Protein AF-A0A3S1GCP7-F1 (afdb_monomer_lite)

Secondary structure (DSSP, 8-state):
---PPPP-S-THHHHHHHHHHHTTPPP-----SEEEEETTTEEEEEEEEEPP--SS--TTT--GGGGHHHHHHHHHHHHHHHHHHT-EEEEEEEPPTTSTTTT-EEEEEEEEEETTEEEEEEEEEE-HHHHHHHHHHHHHHHTTPPBPTTT-PBEEEEE-SSSEEEEETTTTTT----EEE-

Radius of gyration: 19.99 Å; chains: 1; bounding box: 46×44×54 Å

Foldseek 3Di:
DPPDDPDDDDCVVVVVVVCVVCVPPDDLDADFPDWFQFPPQGIETEDEAEDDDDPVDAQVRPDCLVVCVVCVSRVVVQVVVCVVRVYWYWYKYAYDPPDPRHQWIKIWTQPDADSNGRPDIDIDIGGPVRVVLVVVLRVCSRVVFDAFPPRRAGWDWDQDPVAIWTFHPCPPVVPDGGIGGD

Structure (mmCIF, N/CA/C/O backbone):
data_AF-A0A3S1GCP7-F1
#
_entry.id   AF-A0A3S1GCP7-F1
#
loop_
_atom_site.group_PDB
_atom_site.id
_atom_site.type_symbol
_atom_site.label_atom_id
_atom_site.label_alt_id
_atom_site.label_comp_id
_atom_site.label_asym_id
_atom_site.label_entity_id
_atom_site.label_seq_id
_atom_site.pdbx_PDB_ins_code
_atom_site.Cartn_x
_atom_site.Cartn_y
_atom_site.Cartn_z
_atom_site.occupancy
_atom_site.B_iso_or_equiv
_atom_site.auth_seq_id
_atom_site.auth_comp_id
_atom_site.auth_asym_id
_atom_site.auth_atom_id
_atom_site.pdbx_PDB_model_num
ATOM 1 N N . MET A 1 1 ? -7.557 -2.189 24.595 1.00 46.19 1 MET A N 1
ATOM 2 C CA . MET A 1 1 ? -6.870 -1.416 23.540 1.00 46.19 1 MET A CA 1
ATOM 3 C C . MET A 1 1 ? -5.715 -2.271 23.059 1.00 46.19 1 MET A C 1
ATOM 5 O O . MET A 1 1 ? -4.939 -2.711 23.900 1.00 46.19 1 MET A O 1
ATOM 9 N N . SER A 1 2 ? -5.630 -2.587 21.768 1.00 46.09 2 SER A N 1
ATOM 10 C CA . SER A 1 2 ? -4.460 -3.277 21.217 1.00 46.09 2 SER A CA 1
ATOM 11 C C . SER A 1 2 ? -3.297 -2.287 21.178 1.00 46.09 2 SER A C 1
ATOM 13 O O . SER A 1 2 ? -3.264 -1.381 20.349 1.00 46.09 2 SER A O 1
ATOM 15 N N . HIS A 1 3 ? -2.367 -2.402 22.123 1.00 55.34 3 HIS A N 1
ATOM 16 C CA . HIS A 1 3 ? -1.177 -1.557 22.179 1.00 55.34 3 HIS A CA 1
ATOM 17 C C . HIS A 1 3 ? -0.128 -2.066 21.181 1.00 55.34 3 HIS A C 1
ATOM 19 O O . HIS A 1 3 ? 0.873 -2.662 21.575 1.00 55.34 3 HIS A O 1
ATOM 25 N N . SER A 1 4 ? -0.365 -1.863 19.884 1.00 67.38 4 SER A N 1
ATOM 26 C CA . SER A 1 4 ? 0.666 -2.100 18.870 1.00 67.38 4 SER A CA 1
ATOM 27 C C . SER A 1 4 ? 1.801 -1.095 19.066 1.00 67.38 4 SER A C 1
ATOM 29 O O . SER A 1 4 ? 1.563 0.103 19.241 1.00 67.38 4 SER A O 1
ATOM 31 N N . LYS A 1 5 ? 3.043 -1.582 19.084 1.00 72.94 5 LYS A N 1
ATOM 32 C CA . LYS A 1 5 ? 4.231 -0.730 19.208 1.00 72.94 5 LYS A CA 1
ATOM 33 C C . LYS A 1 5 ? 4.452 0.057 17.904 1.00 72.94 5 LYS A C 1
ATOM 35 O O . LYS A 1 5 ? 4.101 -0.451 16.839 1.00 72.94 5 LYS A O 1
ATOM 40 N N . PRO A 1 6 ? 5.039 1.269 17.959 1.00 75.50 6 PRO A N 1
ATOM 41 C CA . PRO A 1 6 ? 5.554 1.929 16.763 1.00 75.50 6 PRO A CA 1
ATOM 42 C C . PRO A 1 6 ? 6.566 1.037 16.034 1.00 75.50 6 PRO A C 1
ATOM 44 O O . PRO A 1 6 ? 7.248 0.231 16.672 1.00 75.50 6 PRO A O 1
ATOM 47 N N . LEU A 1 7 ? 6.684 1.213 14.717 1.00 75.44 7 LEU A N 1
ATOM 48 C CA . LEU A 1 7 ? 7.754 0.589 13.936 1.00 75.44 7 LEU A CA 1
ATOM 49 C C . LEU A 1 7 ? 9.111 1.063 14.484 1.00 75.44 7 LEU A C 1
ATOM 51 O O . LEU A 1 7 ? 9.275 2.256 14.742 1.00 75.44 7 LEU A O 1
ATOM 55 N N . GLY A 1 8 ? 10.046 0.134 14.712 1.00 62.31 8 GLY A N 1
ATOM 56 C CA . GLY A 1 8 ? 11.291 0.427 15.437 1.00 62.31 8 GLY A CA 1
ATOM 57 C C . GLY A 1 8 ? 12.549 -0.291 14.943 1.00 62.31 8 GLY A C 1
ATOM 58 O O . GLY A 1 8 ? 13.623 0.293 15.035 1.00 62.31 8 GLY A O 1
ATOM 59 N N . HIS A 1 9 ? 12.445 -1.512 14.413 1.00 66.12 9 HIS A N 1
ATOM 60 C CA . HIS A 1 9 ? 13.569 -2.224 13.796 1.00 66.12 9 HIS A CA 1
ATOM 61 C C . HIS A 1 9 ? 13.212 -2.593 12.357 1.00 66.12 9 HIS A C 1
ATOM 63 O O . HIS A 1 9 ? 12.043 -2.851 12.078 1.00 66.12 9 HIS A O 1
ATOM 69 N N . ASP A 1 10 ? 14.208 -2.554 11.478 1.00 63.84 10 ASP A N 1
ATOM 70 C CA . ASP A 1 10 ? 14.071 -2.870 10.057 1.00 63.84 10 ASP A CA 1
ATOM 71 C C . ASP A 1 10 ? 14.304 -4.373 9.820 1.00 63.84 10 ASP A C 1
ATOM 73 O O . ASP A 1 10 ? 15.100 -5.002 10.523 1.00 63.84 10 ASP A O 1
ATOM 77 N N . ASP A 1 11 ? 13.646 -4.945 8.814 1.00 64.38 11 ASP A N 1
ATOM 78 C CA . ASP A 1 11 ? 13.684 -6.381 8.495 1.00 64.38 11 ASP A CA 1
ATOM 79 C C . ASP A 1 11 ? 14.922 -6.783 7.666 1.00 64.38 11 ASP A C 1
ATOM 81 O O . ASP A 1 11 ? 15.020 -7.911 7.173 1.00 64.38 11 ASP A O 1
ATOM 85 N N . VAL A 1 12 ? 15.919 -5.895 7.554 1.00 70.69 12 VAL A N 1
ATOM 86 C CA . VAL A 1 12 ? 17.187 -6.131 6.830 1.00 70.69 12 VAL A CA 1
ATOM 87 C C . VAL A 1 12 ? 17.843 -7.449 7.254 1.00 70.69 12 VAL A C 1
ATOM 89 O O . VAL A 1 12 ? 18.357 -8.184 6.415 1.00 70.69 12 VAL A O 1
ATOM 92 N N . SER A 1 13 ? 17.772 -7.795 8.541 1.00 75.69 13 SER A N 1
ATOM 93 C CA . SER A 1 13 ? 18.340 -9.043 9.066 1.00 75.69 13 SER A CA 1
ATOM 94 C C . SER A 1 13 ? 17.677 -10.309 8.504 1.00 75.69 13 SER A C 1
ATOM 96 O O . SER A 1 13 ? 18.366 -11.298 8.269 1.00 75.69 13 SER A O 1
ATOM 98 N N . GLY A 1 14 ? 16.367 -10.287 8.241 1.00 82.00 14 GLY A N 1
ATOM 99 C CA . GLY A 1 14 ? 15.627 -11.439 7.722 1.00 82.00 14 GLY A CA 1
ATOM 100 C C . GLY A 1 14 ? 15.898 -11.697 6.241 1.00 82.00 14 GLY A C 1
ATOM 101 O O . GLY A 1 14 ? 16.087 -12.846 5.843 1.00 82.00 14 GLY A O 1
ATOM 102 N N . PHE A 1 15 ? 15.972 -10.633 5.433 1.00 85.06 15 PHE A N 1
ATOM 103 C CA . PHE A 1 15 ? 16.360 -10.743 4.024 1.00 85.06 15 PHE A CA 1
ATOM 104 C C . PHE A 1 15 ? 17.778 -11.301 3.880 1.00 85.06 15 PHE A C 1
ATOM 106 O O . PHE A 1 15 ? 17.996 -12.245 3.121 1.00 85.06 15 PHE A O 1
ATOM 113 N N . GLU A 1 16 ? 18.727 -10.741 4.630 1.00 88.81 16 GLU A N 1
ATOM 114 C CA . GLU A 1 16 ? 20.124 -11.171 4.612 1.00 88.81 16 GLU A CA 1
ATOM 115 C C . GLU A 1 16 ? 20.269 -12.625 5.068 1.00 88.81 16 GLU A C 1
ATOM 117 O O . GLU A 1 16 ? 20.931 -13.408 4.390 1.00 88.81 16 GLU A O 1
ATOM 122 N N . PHE A 1 17 ? 19.559 -13.021 6.129 1.00 90.62 17 PHE A N 1
ATOM 123 C CA . PHE A 1 17 ? 19.524 -14.408 6.584 1.00 90.62 17 PHE A CA 1
ATOM 124 C C . PHE A 1 17 ? 18.943 -15.352 5.524 1.00 90.62 17 PHE A C 1
ATOM 126 O O . PHE A 1 17 ? 19.541 -16.377 5.218 1.00 90.62 17 PHE A O 1
ATOM 133 N N . ALA A 1 18 ? 17.804 -15.021 4.908 1.00 90.31 18 ALA A N 1
ATOM 134 C CA . ALA A 1 18 ? 17.225 -15.858 3.858 1.00 90.31 18 ALA A CA 1
ATOM 135 C C . ALA A 1 18 ? 18.155 -15.971 2.640 1.00 90.31 18 ALA A C 1
ATOM 137 O O . ALA A 1 18 ? 18.302 -17.055 2.078 1.00 90.31 18 ALA A O 1
ATOM 138 N N . ARG A 1 19 ? 18.810 -14.871 2.250 1.00 91.88 19 ARG A N 1
ATOM 139 C CA . ARG A 1 19 ? 19.801 -14.856 1.168 1.00 91.88 19 ARG A CA 1
ATOM 140 C C . ARG A 1 19 ? 20.997 -15.749 1.491 1.00 91.88 19 ARG A C 1
ATOM 142 O O . ARG A 1 19 ? 21.431 -16.493 0.616 1.00 91.88 19 ARG A O 1
ATOM 149 N N . GLU A 1 20 ? 21.499 -15.683 2.722 1.00 94.81 20 GLU A N 1
ATOM 150 C CA . GLU A 1 20 ? 22.558 -16.560 3.228 1.00 94.81 20 GLU A CA 1
ATOM 151 C C . GLU A 1 20 ? 22.125 -18.030 3.165 1.00 94.81 20 GLU A C 1
ATOM 153 O O . GLU A 1 20 ? 22.820 -18.845 2.570 1.00 94.81 20 GLU A O 1
ATOM 158 N N . MET A 1 21 ? 20.944 -18.365 3.698 1.00 96.69 21 MET A N 1
ATOM 159 C CA . MET A 1 21 ? 20.437 -19.744 3.737 1.00 96.69 21 MET A CA 1
ATOM 160 C C . MET A 1 21 ? 20.140 -20.324 2.352 1.00 96.69 21 MET A C 1
ATOM 162 O O . MET A 1 21 ? 20.186 -21.539 2.169 1.00 96.69 21 MET A O 1
ATOM 166 N N . LEU A 1 22 ? 19.810 -19.475 1.377 1.00 95.50 22 LEU A N 1
ATOM 167 C CA . LEU A 1 22 ? 19.602 -19.902 -0.002 1.00 95.50 22 LEU A CA 1
ATOM 168 C C . LEU A 1 22 ? 20.916 -20.182 -0.735 1.00 95.50 22 LEU A C 1
ATOM 170 O O . LEU A 1 22 ? 20.878 -20.899 -1.732 1.00 95.50 22 LEU A O 1
ATOM 174 N N . ASP A 1 23 ? 22.049 -19.646 -0.271 1.00 94.31 23 ASP A N 1
ATOM 175 C CA . ASP A 1 23 ? 23.379 -19.861 -0.861 1.00 94.31 23 ASP A CA 1
ATOM 176 C C . ASP A 1 23 ? 23.393 -19.654 -2.391 1.00 94.31 23 ASP A C 1
ATOM 178 O O . ASP A 1 23 ? 23.827 -20.488 -3.183 1.00 94.31 23 ASP A O 1
ATOM 182 N N . GLY A 1 24 ? 22.785 -18.548 -2.834 1.00 91.94 24 GLY A N 1
ATOM 183 C CA . GLY A 1 24 ? 22.664 -18.204 -4.254 1.00 91.94 24 GLY A CA 1
ATOM 184 C C . GLY A 1 24 ? 21.576 -18.958 -5.033 1.00 91.94 24 GLY A C 1
ATOM 185 O O . GLY A 1 24 ? 21.359 -18.643 -6.205 1.00 91.94 24 GLY A O 1
ATOM 186 N N . ASN A 1 25 ? 20.850 -19.898 -4.416 1.00 93.25 25 ASN A N 1
ATOM 187 C CA . ASN A 1 25 ? 19.705 -20.547 -5.056 1.00 93.25 25 ASN A CA 1
ATOM 188 C C . ASN A 1 25 ? 18.521 -19.579 -5.233 1.00 93.25 25 ASN A C 1
ATOM 190 O O . ASN A 1 25 ? 18.266 -18.733 -4.368 1.00 93.25 25 ASN A O 1
ATOM 194 N N . PRO A 1 26 ? 17.738 -19.717 -6.321 1.00 88.38 26 PRO A N 1
ATOM 195 C CA . PRO A 1 26 ? 16.511 -18.953 -6.495 1.00 88.38 26 PRO A CA 1
ATOM 196 C C . PRO A 1 26 ? 15.515 -19.212 -5.362 1.00 88.38 26 PRO A C 1
ATOM 198 O O . PRO A 1 26 ? 15.279 -20.354 -4.968 1.00 88.38 26 PRO A O 1
ATOM 201 N N . THR A 1 27 ? 14.874 -18.150 -4.882 1.00 88.50 27 THR A N 1
ATOM 202 C CA . THR A 1 27 ? 13.779 -18.272 -3.920 1.00 88.50 27 THR A CA 1
ATOM 203 C C . THR A 1 27 ? 12.458 -18.588 -4.620 1.00 88.50 27 THR A C 1
ATOM 205 O O . THR A 1 27 ? 12.162 -18.059 -5.692 1.00 88.50 27 THR A O 1
ATOM 208 N N . ALA A 1 28 ? 11.639 -19.424 -3.984 1.00 88.19 28 ALA A N 1
ATOM 209 C CA . ALA A 1 28 ? 10.231 -19.605 -4.340 1.00 88.19 28 ALA A CA 1
ATOM 210 C C . ALA A 1 28 ? 9.298 -18.676 -3.538 1.00 88.19 28 ALA A C 1
ATOM 212 O O . ALA A 1 28 ? 8.091 -18.659 -3.778 1.00 88.19 28 ALA A O 1
ATOM 213 N N . ALA A 1 29 ? 9.835 -17.938 -2.561 1.00 88.62 29 ALA A N 1
ATOM 214 C CA . ALA A 1 29 ? 9.060 -17.074 -1.683 1.00 88.62 29 ALA A CA 1
ATOM 215 C C . ALA A 1 29 ? 8.754 -15.719 -2.335 1.00 88.62 29 ALA A C 1
ATOM 217 O O . ALA A 1 29 ? 9.502 -15.219 -3.176 1.00 88.62 29 ALA A O 1
ATOM 218 N N . VAL A 1 30 ? 7.662 -15.100 -1.886 1.00 88.62 30 VAL A N 1
ATOM 219 C CA . VAL A 1 30 ? 7.351 -13.696 -2.147 1.00 88.62 30 VAL A CA 1
ATOM 220 C C . VAL A 1 30 ? 7.381 -12.948 -0.820 1.00 88.62 30 VAL A C 1
ATOM 222 O O . VAL A 1 30 ? 6.747 -13.373 0.146 1.00 88.62 30 VAL A O 1
ATOM 225 N N . ASN A 1 31 ? 8.124 -11.846 -0.771 1.00 86.06 31 ASN A N 1
ATOM 226 C CA . ASN A 1 31 ? 8.098 -10.952 0.378 1.00 86.06 31 ASN A CA 1
ATOM 227 C C . ASN A 1 31 ? 6.896 -10.021 0.233 1.00 86.06 31 ASN A C 1
ATOM 229 O O . ASN A 1 31 ? 6.704 -9.427 -0.826 1.00 86.06 31 ASN A O 1
ATOM 233 N N . ILE A 1 32 ? 6.085 -9.937 1.284 1.00 89.50 32 ILE A N 1
ATOM 234 C CA . ILE A 1 32 ? 5.018 -8.946 1.402 1.00 89.50 32 ILE A CA 1
ATOM 235 C C . ILE A 1 32 ? 5.562 -7.830 2.278 1.00 89.50 32 ILE A C 1
ATOM 237 O O . ILE A 1 32 ? 5.855 -8.071 3.446 1.00 89.50 32 ILE A O 1
ATOM 241 N N . GLU A 1 33 ? 5.652 -6.622 1.732 1.00 91.12 33 GLU A N 1
ATOM 242 C CA . GLU A 1 33 ? 6.163 -5.467 2.476 1.00 91.12 33 GLU A CA 1
ATOM 243 C C . GLU A 1 33 ? 5.276 -5.122 3.676 1.00 91.12 33 GLU A C 1
ATOM 245 O O . GLU A 1 33 ? 5.754 -4.817 4.768 1.00 91.12 33 GLU A O 1
ATOM 250 N N . ARG A 1 34 ? 3.950 -5.164 3.496 1.00 94.25 34 ARG A N 1
ATOM 251 C CA . ARG A 1 34 ? 3.021 -4.916 4.598 1.00 94.25 34 ARG A CA 1
ATOM 252 C C . ARG A 1 34 ? 1.680 -5.599 4.398 1.00 94.25 34 ARG A C 1
ATOM 254 O O . ARG A 1 34 ? 1.054 -5.497 3.349 1.00 94.25 34 ARG A O 1
ATOM 261 N N . ILE A 1 35 ? 1.192 -6.204 5.475 1.00 95.69 35 ILE A N 1
ATOM 262 C CA . ILE A 1 35 ? -0.176 -6.703 5.598 1.00 95.69 35 ILE A CA 1
ATOM 263 C C . ILE A 1 35 ? -0.809 -6.157 6.879 1.00 95.69 35 ILE A C 1
ATOM 265 O O . ILE A 1 35 ? -0.166 -6.078 7.926 1.00 95.69 35 ILE A O 1
ATOM 269 N N . GLN A 1 36 ? -2.072 -5.752 6.800 1.00 94.62 36 GLN A N 1
ATOM 270 C CA . GLN A 1 36 ? -2.863 -5.300 7.944 1.00 94.62 36 GLN A CA 1
ATOM 271 C C . GLN A 1 36 ? -4.321 -5.736 7.794 1.00 94.62 36 GLN A C 1
ATOM 273 O O . GLN A 1 36 ? -4.775 -6.024 6.691 1.00 94.62 36 GLN A O 1
ATOM 278 N N . HIS A 1 37 ? -5.060 -5.782 8.900 1.00 92.69 37 HIS A N 1
ATOM 279 C CA . HIS A 1 37 ? -6.485 -6.100 8.896 1.00 92.69 37 HIS A CA 1
ATOM 280 C C . HIS A 1 37 ? -7.296 -4.866 9.291 1.00 92.69 37 HIS A C 1
ATOM 282 O O . HIS A 1 37 ? -7.056 -4.270 10.340 1.00 92.69 37 HIS A O 1
ATOM 288 N N . HIS A 1 38 ? -8.270 -4.511 8.462 1.00 91.12 38 HIS A N 1
ATOM 289 C CA . HIS A 1 38 ? -9.262 -3.487 8.743 1.00 91.12 38 HIS A CA 1
ATOM 290 C C . HIS A 1 38 ? -10.570 -4.151 9.201 1.00 91.12 38 HIS A C 1
ATOM 292 O O . HIS A 1 38 ? -11.015 -5.089 8.542 1.00 91.12 38 HIS A O 1
ATOM 298 N N . PRO A 1 39 ? -11.241 -3.659 10.262 1.00 81.44 39 PRO A N 1
ATOM 299 C CA . PRO A 1 39 ? -12.473 -4.268 10.779 1.00 81.44 39 PRO A CA 1
ATOM 300 C C . PRO A 1 39 ? -13.575 -4.431 9.719 1.00 81.44 39 PRO A C 1
ATOM 302 O O . PRO A 1 39 ? -14.148 -5.508 9.614 1.00 81.44 39 PRO A O 1
ATOM 305 N N . ASP A 1 40 ? -13.817 -3.401 8.901 1.00 83.44 40 ASP A N 1
ATOM 306 C CA . ASP A 1 40 ? -14.843 -3.446 7.843 1.00 83.44 40 ASP A CA 1
ATOM 307 C C . ASP A 1 40 ? -14.344 -3.902 6.457 1.00 83.44 40 ASP A C 1
ATOM 309 O O . ASP A 1 40 ? -15.108 -4.491 5.697 1.00 83.44 40 ASP A O 1
ATOM 313 N N . LYS A 1 41 ? -13.082 -3.621 6.092 1.00 87.06 41 LYS A N 1
ATOM 314 C CA . LYS A 1 41 ? -12.534 -3.886 4.746 1.00 87.06 41 LYS A CA 1
ATOM 315 C C . LYS A 1 41 ? -11.801 -5.230 4.637 1.00 87.06 41 LYS A C 1
ATOM 317 O O . LYS A 1 41 ? -11.432 -5.620 3.537 1.00 87.06 41 LYS A O 1
ATOM 322 N N . GLY A 1 42 ? -11.579 -5.932 5.751 1.00 92.25 42 GLY A N 1
ATOM 323 C CA . GLY A 1 42 ? -10.822 -7.183 5.784 1.00 92.25 42 GLY A CA 1
ATOM 324 C C . GLY A 1 42 ? -9.312 -6.972 5.654 1.00 92.25 42 GLY A C 1
ATOM 325 O O . GLY A 1 42 ? -8.767 -5.958 6.099 1.00 92.25 42 GLY A O 1
ATOM 326 N N . PHE A 1 43 ? -8.610 -7.951 5.081 1.00 97.44 43 PHE A N 1
ATOM 327 C CA . PHE A 1 43 ? -7.162 -7.863 4.885 1.00 97.44 43 PHE A CA 1
ATOM 328 C C . PHE A 1 43 ? -6.795 -6.832 3.813 1.00 97.44 43 PHE A C 1
ATOM 330 O O . PHE A 1 43 ? -7.448 -6.711 2.780 1.00 97.44 43 PHE A O 1
ATOM 337 N N . ILE A 1 44 ? -5.707 -6.108 4.052 1.00 98.31 44 ILE A N 1
ATOM 338 C CA . ILE A 1 44 ? -5.130 -5.136 3.128 1.00 98.31 44 ILE A CA 1
ATOM 339 C C . ILE A 1 44 ? -3.640 -5.431 3.016 1.00 98.31 44 ILE A C 1
ATOM 341 O O . ILE A 1 44 ? -2.936 -5.491 4.028 1.00 98.31 44 ILE A O 1
ATOM 345 N N . ILE A 1 45 ? -3.170 -5.598 1.786 1.00 98.44 45 ILE A N 1
ATOM 346 C CA . ILE A 1 45 ? -1.774 -5.849 1.441 1.00 98.44 45 ILE A CA 1
ATOM 347 C C . ILE A 1 45 ? -1.235 -4.617 0.716 1.00 98.44 45 ILE A C 1
ATOM 349 O O . ILE A 1 45 ? -1.860 -4.127 -0.222 1.00 98.44 45 ILE A O 1
ATOM 353 N N . PHE A 1 46 ? -0.072 -4.134 1.144 1.00 98.25 46 PHE A N 1
ATOM 354 C CA . PHE A 1 46 ? 0.692 -3.102 0.457 1.00 98.25 46 PHE A CA 1
ATOM 355 C C . PHE A 1 46 ? 2.007 -3.685 -0.041 1.00 98.25 46 PHE A C 1
ATOM 357 O O . PHE A 1 46 ? 2.735 -4.328 0.714 1.00 98.25 46 PHE A O 1
ATOM 364 N N . GLU A 1 47 ? 2.313 -3.388 -1.295 1.00 97.69 47 GLU A N 1
ATOM 365 C CA . GLU A 1 47 ? 3.603 -3.632 -1.920 1.00 97.69 47 GLU A CA 1
ATOM 366 C C . GLU A 1 47 ? 4.196 -2.290 -2.365 1.00 97.69 47 GLU A C 1
ATOM 368 O O . GLU A 1 47 ? 3.573 -1.561 -3.144 1.00 97.69 47 GLU A O 1
ATOM 373 N N . TYR A 1 48 ? 5.388 -1.944 -1.876 1.00 96.88 48 TYR A N 1
ATOM 374 C CA . TYR A 1 48 ? 6.032 -0.667 -2.185 1.00 96.88 48 TYR A CA 1
ATOM 375 C C . TYR A 1 48 ? 6.996 -0.814 -3.366 1.00 96.88 48 TYR A C 1
ATOM 377 O O . TYR A 1 48 ? 8.009 -1.504 -3.304 1.00 96.88 48 TYR A O 1
ATOM 385 N N . LEU A 1 49 ? 6.696 -0.120 -4.461 1.00 95.94 49 LEU A N 1
ATOM 386 C CA . LEU A 1 49 ? 7.435 -0.175 -5.717 1.00 95.94 49 LEU A CA 1
ATOM 387 C C . LEU A 1 49 ? 8.317 1.063 -5.857 1.00 95.94 49 LEU A C 1
ATOM 389 O O . LEU A 1 49 ? 7.923 2.087 -6.424 1.00 95.94 49 LEU A O 1
ATOM 393 N N . LYS A 1 50 ? 9.532 0.975 -5.320 1.00 95.06 50 LYS A N 1
ATOM 394 C CA . LYS A 1 50 ? 10.507 2.058 -5.423 1.00 95.06 50 LYS A CA 1
ATOM 395 C C . LYS A 1 50 ? 10.839 2.351 -6.889 1.00 95.06 50 LYS A C 1
ATOM 397 O O . LYS A 1 50 ? 11.203 1.462 -7.656 1.00 95.06 50 LYS A O 1
ATOM 402 N N . CYS A 1 51 ? 10.717 3.615 -7.272 1.00 93.62 51 CYS A N 1
ATOM 403 C CA . CYS A 1 51 ? 11.120 4.123 -8.569 1.00 93.62 51 CYS A CA 1
ATOM 404 C C . CYS A 1 51 ? 12.566 4.611 -8.495 1.00 93.62 51 CYS A C 1
ATOM 406 O O . CYS A 1 51 ? 12.881 5.532 -7.740 1.00 93.62 51 CYS A O 1
ATOM 408 N N . GLU A 1 52 ? 13.430 4.017 -9.313 1.00 86.94 52 GLU A N 1
ATOM 409 C CA . GLU A 1 52 ? 14.795 4.501 -9.513 1.00 86.94 52 GLU A CA 1
ATOM 410 C C . GLU A 1 52 ? 14.786 5.883 -10.175 1.00 86.94 52 GLU A C 1
ATOM 412 O O . GLU A 1 52 ? 13.961 6.149 -11.053 1.00 86.94 52 GLU A O 1
ATOM 417 N N . GLN A 1 53 ? 15.716 6.760 -9.784 1.00 79.06 53 GLN A N 1
ATOM 418 C CA . GLN A 1 53 ? 15.855 8.069 -10.421 1.00 79.06 53 GLN A CA 1
ATOM 419 C C . GLN A 1 53 ? 16.355 7.905 -11.858 1.00 79.06 53 GLN A C 1
ATOM 421 O O . GLN A 1 53 ? 17.490 7.489 -12.090 1.00 79.06 53 GLN A O 1
ATOM 426 N N . ARG A 1 54 ? 15.504 8.249 -12.825 1.00 82.19 54 ARG A N 1
ATOM 427 C CA . ARG A 1 54 ? 15.831 8.292 -14.254 1.00 82.19 54 ARG A CA 1
ATOM 428 C C . ARG A 1 54 ? 15.178 9.509 -14.887 1.00 82.19 54 ARG A C 1
ATOM 430 O O . ARG A 1 54 ? 14.192 10.028 -14.369 1.00 82.19 54 ARG A O 1
ATOM 437 N N . ASP A 1 55 ? 15.713 9.985 -16.001 1.00 82.81 55 ASP A N 1
ATOM 438 C CA . ASP A 1 55 ? 15.169 11.178 -16.657 1.00 82.81 55 ASP A CA 1
ATOM 439 C C . ASP A 1 55 ? 13.806 10.936 -17.316 1.00 82.81 55 ASP A C 1
ATOM 441 O O . ASP A 1 55 ? 13.004 11.858 -17.427 1.00 82.81 55 ASP A O 1
ATOM 445 N N . ASP A 1 56 ? 13.514 9.692 -17.693 1.00 87.12 56 ASP A N 1
ATOM 446 C CA . ASP A 1 56 ? 12.339 9.289 -18.466 1.00 87.12 56 ASP A CA 1
ATOM 447 C C . ASP A 1 56 ? 11.247 8.580 -17.643 1.00 87.12 56 ASP A C 1
ATOM 449 O O . ASP A 1 5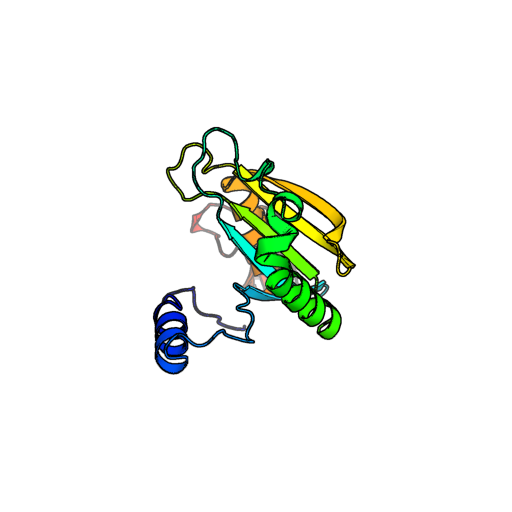6 ? 10.144 8.341 -18.143 1.00 87.12 56 ASP A O 1
ATOM 453 N N . VAL A 1 57 ? 11.521 8.247 -16.377 1.00 90.81 57 VAL A N 1
ATOM 454 C CA . VAL A 1 57 ? 10.603 7.495 -15.510 1.00 90.81 57 VAL A CA 1
ATOM 455 C C . VAL A 1 57 ? 10.483 8.162 -14.143 1.00 90.81 57 VAL A C 1
ATOM 457 O O . VAL A 1 57 ? 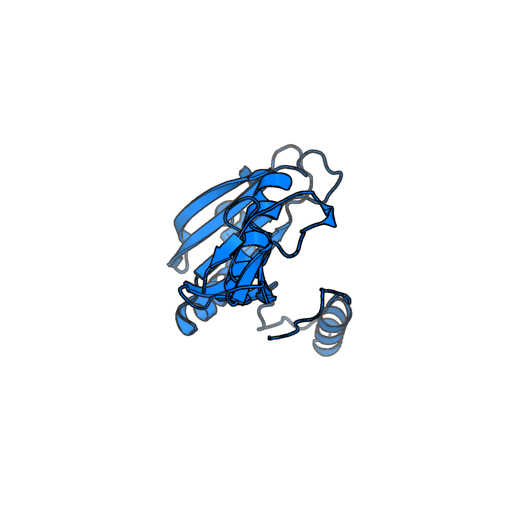11.474 8.557 -13.538 1.00 90.81 57 VAL A O 1
ATOM 460 N N . ASN A 1 58 ? 9.252 8.253 -13.644 1.00 95.12 58 ASN A N 1
ATOM 461 C CA . ASN A 1 58 ? 8.930 8.747 -12.308 1.00 95.12 58 ASN A CA 1
ATOM 462 C C . ASN A 1 58 ? 7.839 7.859 -11.669 1.00 95.12 58 ASN A C 1
ATOM 464 O O . ASN A 1 58 ? 7.280 6.991 -12.352 1.00 95.12 58 ASN A O 1
ATOM 468 N N . PRO A 1 59 ? 7.495 8.052 -10.381 1.00 97.12 59 PRO A N 1
ATOM 469 C CA . PRO A 1 59 ? 6.503 7.218 -9.703 1.00 97.12 59 PRO A CA 1
ATOM 470 C C . PRO A 1 59 ? 5.142 7.137 -10.409 1.00 97.12 59 PRO A C 1
ATOM 472 O O . PRO A 1 59 ? 4.560 6.059 -10.465 1.00 97.12 59 PRO A O 1
ATOM 475 N N . HIS A 1 60 ? 4.654 8.227 -11.012 1.00 96.62 60 HIS A N 1
ATOM 476 C CA . HIS A 1 60 ? 3.370 8.234 -11.726 1.00 96.62 60 HIS A CA 1
ATOM 477 C C . HIS A 1 60 ? 3.414 7.486 -13.062 1.00 96.62 60 HIS A C 1
ATOM 479 O O . HIS A 1 60 ? 2.372 7.078 -13.571 1.00 96.62 60 HIS A O 1
ATOM 485 N N . THR A 1 61 ? 4.599 7.309 -13.650 1.00 94.38 61 THR A N 1
ATOM 486 C CA . THR A 1 61 ? 4.760 6.632 -14.940 1.00 94.38 61 THR A CA 1
ATOM 487 C C . THR A 1 61 ? 5.336 5.224 -14.814 1.00 94.38 61 THR A C 1
ATOM 489 O O . THR A 1 61 ? 5.305 4.491 -15.798 1.00 94.38 61 THR A O 1
ATOM 492 N N . SER A 1 62 ? 5.823 4.793 -13.648 1.00 94.56 62 SER A N 1
ATOM 493 C CA . SER A 1 62 ? 6.450 3.476 -13.428 1.00 94.56 62 SER A CA 1
ATOM 494 C C . SER A 1 62 ? 5.440 2.342 -13.163 1.00 94.56 62 SER A C 1
ATOM 496 O O . SER A 1 62 ? 5.570 1.547 -12.230 1.00 94.56 62 SER A O 1
ATOM 498 N N . HIS A 1 63 ? 4.401 2.258 -13.993 1.00 96.00 63 HIS A N 1
ATOM 499 C CA . HIS A 1 63 ? 3.355 1.245 -13.856 1.00 96.00 63 HIS A CA 1
ATOM 500 C C . HIS A 1 63 ? 3.907 -0.193 -14.026 1.00 96.00 63 HIS A C 1
ATOM 502 O O . HIS A 1 63 ? 4.713 -0.405 -14.940 1.00 96.00 63 HIS A O 1
ATOM 508 N N . PRO A 1 64 ? 3.459 -1.194 -13.232 1.00 96.19 64 PRO A N 1
ATOM 509 C CA . PRO A 1 64 ? 3.879 -2.600 -13.340 1.00 96.19 64 PRO A CA 1
ATOM 510 C C . PRO A 1 64 ? 3.855 -3.199 -14.749 1.00 96.19 64 PRO A C 1
ATOM 512 O O . PRO A 1 64 ? 4.721 -4.005 -15.087 1.00 96.19 64 PRO A O 1
ATOM 515 N N . SER A 1 65 ? 2.920 -2.773 -15.602 1.00 95.25 65 SER A N 1
ATOM 516 C CA . SER A 1 65 ? 2.839 -3.233 -16.998 1.00 95.25 65 SER A CA 1
ATOM 517 C C . SER A 1 65 ? 4.110 -2.951 -17.810 1.00 95.25 65 SER A C 1
ATOM 519 O O . SER A 1 65 ? 4.430 -3.704 -18.724 1.00 95.25 65 SER A O 1
ATOM 521 N N . LYS A 1 66 ? 4.890 -1.918 -17.461 1.00 94.06 66 LYS A N 1
ATOM 522 C CA . LYS A 1 66 ? 6.138 -1.564 -18.162 1.00 94.06 66 LYS A CA 1
ATOM 523 C C . LYS A 1 66 ? 7.287 -2.541 -17.912 1.00 94.06 66 LYS A C 1
ATOM 525 O O . LYS A 1 66 ? 8.279 -2.524 -18.637 1.00 94.06 66 LYS A O 1
ATOM 530 N N . TYR A 1 67 ? 7.195 -3.352 -16.865 1.00 93.75 67 TYR A N 1
ATOM 531 C CA . TYR A 1 67 ? 8.238 -4.295 -16.460 1.00 93.75 67 TYR A CA 1
ATOM 532 C C . TYR A 1 67 ? 7.650 -5.628 -15.992 1.00 93.75 67 TYR A C 1
ATOM 534 O O . TYR A 1 67 ? 8.268 -6.333 -15.186 1.00 93.75 67 TYR A O 1
ATOM 542 N N . TRP A 1 68 ? 6.475 -5.980 -16.525 1.00 95.19 68 TRP A N 1
ATOM 543 C CA . TRP A 1 68 ? 5.734 -7.184 -16.166 1.00 95.19 68 TRP A CA 1
ATOM 544 C C . TRP A 1 68 ? 6.597 -8.433 -16.310 1.00 95.19 68 TRP A C 1
ATOM 546 O O . TRP A 1 68 ? 6.795 -9.151 -15.337 1.00 95.19 68 TRP A O 1
ATOM 556 N N . ASP A 1 69 ? 7.231 -8.635 -17.466 1.00 93.94 69 ASP A N 1
ATOM 557 C CA . ASP A 1 69 ? 8.022 -9.843 -17.736 1.00 93.94 69 ASP A CA 1
ATOM 558 C C . ASP A 1 69 ? 9.168 -10.069 -16.746 1.00 93.94 69 ASP A C 1
ATOM 560 O O . ASP A 1 69 ? 9.537 -11.211 -16.474 1.00 93.94 69 ASP A O 1
ATOM 564 N N . LYS A 1 70 ? 9.699 -8.990 -16.161 1.00 92.31 70 LYS A N 1
ATOM 565 C CA . LYS A 1 70 ? 10.778 -9.053 -15.168 1.00 92.31 70 LYS A CA 1
ATOM 566 C C . LYS A 1 70 ? 10.278 -9.417 -13.770 1.00 92.31 70 LYS A C 1
ATOM 568 O O . LYS A 1 70 ? 11.046 -9.959 -12.987 1.00 92.31 70 LYS A O 1
ATOM 573 N N . ASN A 1 71 ? 9.020 -9.105 -13.446 1.00 92.88 71 ASN A N 1
ATOM 574 C CA . ASN A 1 71 ? 8.484 -9.184 -12.081 1.00 92.88 71 ASN A CA 1
ATOM 575 C C . ASN A 1 71 ? 7.166 -9.971 -11.962 1.00 92.88 71 ASN A C 1
ATOM 577 O O . ASN A 1 71 ? 6.606 -10.055 -10.870 1.00 92.88 71 ASN A O 1
ATOM 581 N N . LYS A 1 72 ? 6.672 -10.589 -13.042 1.00 95.31 72 LYS A N 1
ATOM 582 C CA . LYS A 1 72 ? 5.366 -11.268 -13.076 1.00 95.31 72 LYS A CA 1
ATOM 583 C C . LYS A 1 72 ? 5.208 -12.307 -11.973 1.00 95.31 72 LYS A C 1
ATOM 585 O O . LYS A 1 72 ? 4.158 -12.371 -11.349 1.00 95.31 72 LYS A O 1
ATOM 590 N N . SER A 1 73 ? 6.259 -13.070 -11.659 1.00 94.62 73 SER A N 1
ATOM 591 C CA . SER A 1 73 ? 6.215 -14.079 -10.593 1.00 94.62 73 SER A CA 1
ATOM 592 C C . SER A 1 73 ? 5.886 -13.462 -9.231 1.00 94.62 73 SER A C 1
ATOM 594 O O . SER A 1 73 ? 5.105 -14.040 -8.477 1.00 94.62 73 SER A O 1
ATOM 596 N N . LYS A 1 74 ? 6.423 -12.270 -8.935 1.00 94.25 74 LYS A N 1
ATOM 597 C CA . LYS A 1 74 ? 6.131 -11.521 -7.707 1.00 94.25 74 LYS A CA 1
ATOM 598 C C . LYS A 1 74 ? 4.676 -11.060 -7.694 1.00 94.25 74 LYS A C 1
ATOM 600 O O . LYS A 1 74 ? 3.953 -11.376 -6.753 1.00 94.25 74 LYS A O 1
ATOM 605 N N . PHE A 1 75 ? 4.227 -10.384 -8.751 1.00 97.00 75 PHE A N 1
ATOM 606 C CA . PHE A 1 75 ? 2.865 -9.846 -8.829 1.00 97.00 75 PHE A CA 1
ATOM 607 C C . PHE A 1 75 ? 1.792 -10.931 -8.794 1.00 97.00 75 PHE A C 1
ATOM 609 O O . PHE A 1 75 ? 0.849 -10.832 -8.014 1.00 97.00 75 PHE A O 1
ATOM 616 N N . LEU A 1 76 ? 1.981 -12.014 -9.547 1.00 97.44 76 LEU A N 1
ATOM 617 C CA . LEU A 1 76 ? 1.070 -13.155 -9.531 1.00 97.44 76 LEU A CA 1
ATOM 618 C C . LEU A 1 76 ? 1.032 -13.837 -8.160 1.00 97.44 76 LEU A C 1
ATOM 620 O O . LEU A 1 76 ? -0.030 -14.282 -7.731 1.00 97.44 76 LEU A O 1
ATOM 624 N N . SER A 1 77 ? 2.160 -13.907 -7.448 1.00 97.19 77 SER A N 1
ATOM 625 C CA . SER A 1 77 ? 2.193 -14.470 -6.091 1.00 97.19 77 SER A CA 1
ATOM 626 C C . SER A 1 77 ? 1.458 -13.580 -5.087 1.00 97.19 77 SER A C 1
ATOM 628 O O . SER A 1 77 ? 0.632 -14.088 -4.331 1.00 97.19 77 SER A O 1
ATOM 630 N N . LEU A 1 78 ? 1.672 -12.260 -5.129 1.00 97.81 78 LEU A N 1
ATOM 631 C CA . LEU A 1 78 ? 0.920 -11.296 -4.315 1.00 97.81 78 LEU A CA 1
ATOM 632 C C . LEU A 1 78 ? -0.584 -11.378 -4.595 1.00 97.81 78 LEU A C 1
ATOM 634 O O . LEU A 1 78 ? -1.383 -11.431 -3.662 1.00 97.81 78 LEU A O 1
ATOM 638 N N . TRP A 1 79 ? -0.975 -11.459 -5.868 1.00 98.00 79 TRP A N 1
ATOM 639 C CA . TRP A 1 79 ? -2.376 -11.578 -6.261 1.00 98.00 79 TRP A CA 1
ATOM 640 C C . TRP A 1 79 ? -3.014 -12.881 -5.783 1.00 98.00 79 TRP A C 1
ATOM 642 O O . TRP A 1 79 ? -4.110 -12.859 -5.225 1.00 98.00 79 TRP A O 1
ATOM 652 N N . ARG A 1 80 ? -2.316 -14.017 -5.905 1.00 97.62 80 ARG A N 1
ATOM 653 C CA . ARG A 1 80 ? -2.781 -15.303 -5.357 1.00 97.62 80 ARG A CA 1
ATOM 654 C C . ARG A 1 80 ? -3.049 -15.214 -3.856 1.00 97.62 80 ARG A C 1
ATOM 656 O O . ARG A 1 80 ? -4.081 -15.700 -3.400 1.00 97.62 80 ARG A O 1
ATOM 663 N N . ILE A 1 81 ? -2.157 -14.569 -3.103 1.00 97.56 81 ILE A N 1
ATOM 664 C CA . ILE A 1 81 ? -2.328 -14.366 -1.657 1.00 97.56 81 ILE A CA 1
ATOM 665 C C . ILE A 1 81 ? -3.517 -13.443 -1.382 1.00 97.56 81 ILE A C 1
ATOM 667 O O . ILE A 1 81 ? -4.355 -13.768 -0.542 1.00 97.56 81 ILE A O 1
ATOM 671 N N . ALA A 1 82 ? -3.638 -12.337 -2.120 1.00 97.94 82 ALA A N 1
ATOM 672 C CA . ALA A 1 82 ? -4.755 -11.414 -1.970 1.00 97.94 82 ALA A CA 1
ATOM 673 C C . ALA A 1 82 ? -6.098 -12.125 -2.196 1.00 97.94 82 ALA A C 1
ATOM 675 O O . ALA A 1 82 ? -7.003 -12.018 -1.374 1.00 97.94 82 ALA A O 1
ATOM 676 N N . ARG A 1 83 ? -6.203 -12.952 -3.242 1.00 97.94 83 ARG A N 1
ATOM 677 C CA . ARG A 1 83 ? -7.391 -13.776 -3.508 1.00 97.94 83 ARG A CA 1
ATOM 678 C C . ARG A 1 83 ? -7.664 -14.793 -2.403 1.00 97.94 83 ARG A C 1
ATOM 680 O O . ARG A 1 83 ? -8.816 -14.938 -2.005 1.00 97.94 83 ARG A O 1
ATOM 687 N N . ALA A 1 84 ? -6.634 -15.468 -1.893 1.00 97.44 84 ALA A N 1
ATOM 688 C CA . ALA A 1 84 ? -6.781 -16.457 -0.825 1.00 97.44 84 ALA A CA 1
ATOM 689 C C . ALA A 1 84 ? -7.285 -15.840 0.491 1.00 97.44 84 ALA A C 1
ATOM 691 O O . ALA A 1 84 ? -8.046 -16.477 1.216 1.00 97.44 84 ALA A O 1
ATOM 692 N N . LEU A 1 85 ? -6.892 -14.597 0.782 1.00 96.81 85 LEU A N 1
ATOM 693 C CA . LEU A 1 85 ? -7.302 -13.861 1.982 1.00 96.81 85 LEU A CA 1
ATOM 694 C C . LEU A 1 85 ? -8.542 -12.981 1.776 1.00 96.81 85 LEU A C 1
ATOM 696 O O . LEU A 1 85 ? -8.976 -12.328 2.724 1.00 96.81 85 LEU A O 1
ATOM 700 N N . ASN A 1 86 ? -9.091 -12.933 0.556 1.00 95.19 86 ASN A N 1
ATOM 701 C CA . ASN A 1 86 ? -10.073 -11.929 0.141 1.00 95.19 86 ASN A CA 1
ATOM 702 C C . ASN A 1 86 ? -9.627 -10.497 0.516 1.00 95.19 86 ASN A C 1
ATOM 704 O O . ASN A 1 86 ? -10.388 -9.716 1.083 1.00 95.19 86 ASN A O 1
ATOM 708 N N . ALA A 1 87 ? -8.353 -10.199 0.263 1.00 97.94 87 ALA A N 1
ATOM 709 C CA . ALA A 1 87 ? -7.699 -8.957 0.637 1.00 97.94 87 ALA A CA 1
ATOM 710 C C . ALA A 1 87 ? -7.731 -7.922 -0.493 1.00 97.94 87 ALA A C 1
ATOM 712 O O . ALA A 1 87 ? -7.657 -8.269 -1.673 1.00 97.94 87 ALA A O 1
ATOM 713 N N . THR A 1 88 ? -7.721 -6.641 -0.124 1.00 98.38 88 THR A N 1
ATOM 714 C CA . THR A 1 88 ? -7.374 -5.553 -1.046 1.00 98.38 88 THR A CA 1
ATOM 715 C C . THR A 1 88 ? -5.861 -5.529 -1.261 1.00 98.38 88 THR A C 1
ATOM 717 O O . THR A 1 88 ? -5.102 -5.523 -0.290 1.00 98.38 88 THR A O 1
ATOM 720 N N . LEU A 1 89 ? -5.415 -5.484 -2.517 1.00 98.62 89 LEU A N 1
ATOM 721 C CA . LEU A 1 89 ? -4.001 -5.368 -2.879 1.00 98.62 89 LEU A CA 1
ATOM 722 C C . LEU A 1 89 ? -3.706 -3.970 -3.428 1.00 98.62 89 LEU A C 1
ATOM 724 O O . LEU A 1 89 ? -4.239 -3.587 -4.469 1.00 98.62 89 LEU A O 1
ATOM 728 N N . TYR A 1 90 ? -2.818 -3.244 -2.751 1.00 98.62 90 TYR A N 1
ATOM 729 C CA . TYR A 1 90 ? -2.276 -1.971 -3.209 1.00 98.62 90 TYR A CA 1
ATOM 730 C C . TYR A 1 90 ? -0.825 -2.126 -3.657 1.00 98.62 90 TYR A C 1
ATOM 732 O O . TYR A 1 90 ? 0.025 -2.586 -2.892 1.00 98.62 90 TYR A O 1
ATOM 740 N N . LEU A 1 91 ? -0.532 -1.669 -4.870 1.00 98.44 91 LEU A N 1
ATOM 741 C CA . LEU A 1 91 ? 0.828 -1.435 -5.344 1.00 98.44 91 LEU A CA 1
ATOM 742 C C . LEU A 1 91 ? 1.104 0.068 -5.256 1.00 98.44 91 LEU A C 1
ATOM 744 O O . LEU A 1 91 ? 0.322 0.871 -5.763 1.00 98.44 91 LEU A O 1
ATOM 748 N N . VAL A 1 92 ? 2.181 0.462 -4.581 1.00 98.50 92 VAL A N 1
ATOM 749 C CA . VAL A 1 92 ? 2.465 1.873 -4.288 1.00 98.50 92 VAL A CA 1
ATOM 750 C C . VAL A 1 92 ? 3.801 2.272 -4.888 1.00 98.50 92 VAL A C 1
ATOM 752 O O . VAL A 1 92 ? 4.854 1.947 -4.340 1.00 98.50 92 VAL A O 1
ATOM 755 N N . ASN A 1 93 ? 3.779 3.008 -5.994 1.00 98.38 93 ASN A N 1
ATOM 756 C CA . ASN A 1 93 ? 4.991 3.572 -6.569 1.00 98.38 93 ASN A CA 1
ATOM 757 C C . ASN A 1 93 ? 5.412 4.831 -5.817 1.00 98.38 93 ASN A C 1
ATOM 759 O O . ASN A 1 93 ? 4.604 5.735 -5.607 1.00 98.38 93 ASN A O 1
ATOM 763 N N . TYR A 1 94 ? 6.692 4.916 -5.467 1.00 97.88 94 TYR A N 1
ATOM 764 C CA . TYR A 1 94 ? 7.257 6.054 -4.741 1.00 97.88 94 TYR A CA 1
ATOM 765 C C . TYR A 1 94 ? 8.734 6.248 -5.103 1.00 97.88 94 TYR A C 1
ATOM 767 O O . TYR A 1 94 ? 9.391 5.314 -5.549 1.00 97.88 94 TYR A O 1
ATOM 775 N N . ALA A 1 95 ? 9.276 7.448 -4.908 1.00 96.12 95 ALA A N 1
ATOM 776 C CA . ALA A 1 95 ? 10.724 7.696 -4.963 1.00 96.12 95 ALA A CA 1
ATOM 777 C C . ALA A 1 95 ? 11.305 7.835 -3.543 1.00 96.12 95 ALA A C 1
ATOM 779 O O . ALA A 1 95 ? 10.548 7.928 -2.577 1.00 96.12 95 ALA A O 1
ATOM 780 N N . ASP A 1 96 ? 12.627 7.885 -3.365 1.00 94.69 96 ASP A N 1
ATOM 781 C CA . ASP A 1 96 ? 13.213 8.172 -2.044 1.00 94.69 96 ASP A CA 1
ATOM 782 C C . ASP A 1 96 ? 12.943 9.618 -1.604 1.00 94.69 96 ASP A C 1
ATOM 784 O O . ASP A 1 96 ? 12.775 10.523 -2.426 1.00 94.69 96 ASP A O 1
ATOM 788 N N . ALA A 1 97 ? 12.914 9.864 -0.294 1.00 91.94 97 ALA A N 1
ATOM 789 C CA . ALA A 1 97 ? 12.829 11.226 0.226 1.00 91.94 97 ALA A CA 1
ATOM 790 C C . ALA A 1 97 ? 14.060 12.050 -0.204 1.00 91.94 97 ALA A C 1
ATOM 792 O O . ALA A 1 97 ? 15.173 11.536 -0.242 1.00 91.94 97 ALA A O 1
ATOM 793 N N . GLY A 1 98 ? 13.859 13.330 -0.534 1.00 90.88 98 GLY A N 1
ATOM 794 C CA . GLY A 1 98 ? 14.944 14.222 -0.972 1.00 90.88 98 GLY A CA 1
ATOM 795 C C . GLY A 1 98 ? 15.350 14.088 -2.446 1.00 90.88 98 GLY A C 1
ATOM 796 O O . GLY A 1 98 ? 16.215 14.826 -2.905 1.00 90.88 98 GLY A O 1
ATOM 797 N N . THR A 1 99 ? 14.718 13.193 -3.206 1.00 92.62 99 THR A N 1
ATOM 798 C CA . THR A 1 99 ? 14.904 13.075 -4.661 1.00 92.62 99 THR A CA 1
ATOM 799 C C . THR A 1 99 ? 14.024 14.053 -5.450 1.00 92.62 99 THR A C 1
ATOM 801 O O . THR A 1 99 ? 13.036 14.577 -4.926 1.00 92.62 99 THR A O 1
ATOM 804 N N . ARG A 1 100 ? 14.356 14.269 -6.735 1.00 93.38 100 ARG A N 1
ATOM 805 C CA . ARG A 1 100 ? 13.598 15.128 -7.675 1.00 93.38 100 ARG A CA 1
ATOM 806 C C . ARG A 1 100 ? 12.096 14.834 -7.658 1.00 93.38 100 ARG A C 1
ATOM 808 O O . ARG A 1 100 ? 11.294 15.749 -7.523 1.00 93.38 100 ARG A O 1
ATOM 815 N N . ASP A 1 101 ? 11.742 13.556 -7.741 1.00 94.94 101 ASP A N 1
ATOM 816 C CA . ASP A 1 101 ? 10.357 13.089 -7.840 1.00 94.94 101 ASP A CA 1
ATOM 817 C C . ASP A 1 101 ? 9.822 12.615 -6.479 1.00 94.94 101 ASP A C 1
ATOM 819 O O . ASP A 1 101 ? 8.853 11.861 -6.403 1.00 94.94 101 ASP A O 1
ATOM 823 N N . SER A 1 102 ? 10.462 13.043 -5.381 1.00 94.75 102 SER A N 1
ATOM 824 C CA . SER A 1 102 ? 10.169 12.540 -4.040 1.00 94.75 102 SER A CA 1
ATOM 825 C C . SER A 1 102 ? 8.726 12.766 -3.620 1.00 94.75 102 SER A C 1
ATOM 827 O O . SER A 1 102 ? 8.216 11.937 -2.878 1.00 94.75 102 SER A O 1
ATOM 829 N N . ASP A 1 103 ? 8.064 13.830 -4.067 1.00 96.88 103 ASP A N 1
ATOM 830 C CA . ASP A 1 103 ? 6.676 14.097 -3.689 1.00 96.88 103 ASP A CA 1
ATOM 831 C C . ASP A 1 103 ? 5.651 13.315 -4.527 1.00 96.88 103 ASP A C 1
ATOM 833 O O . ASP A 1 103 ? 4.472 13.384 -4.231 1.00 96.88 103 ASP A O 1
ATOM 837 N N . MET A 1 104 ? 6.061 12.545 -5.539 1.00 97.44 104 MET A N 1
ATOM 838 C CA . MET A 1 104 ? 5.142 11.774 -6.382 1.00 97.44 104 MET A CA 1
ATOM 839 C C . MET A 1 104 ? 4.885 10.383 -5.800 1.00 97.44 104 MET A C 1
ATOM 841 O O . MET A 1 104 ? 5.821 9.608 -5.579 1.00 97.44 104 MET A O 1
ATOM 845 N N . ILE A 1 105 ? 3.614 10.045 -5.590 1.00 98.31 105 ILE A N 1
ATOM 846 C CA . ILE A 1 105 ? 3.175 8.714 -5.167 1.00 98.31 105 ILE A CA 1
ATOM 847 C C . ILE A 1 105 ? 2.006 8.271 -6.044 1.00 98.31 105 ILE A C 1
ATOM 849 O O . ILE A 1 105 ? 1.013 8.985 -6.175 1.00 98.31 105 ILE A O 1
ATOM 853 N N . LEU A 1 106 ? 2.102 7.069 -6.608 1.00 98.44 106 LEU A N 1
ATOM 854 C CA . LEU A 1 106 ? 0.998 6.418 -7.313 1.00 98.44 106 LEU A CA 1
ATOM 855 C C . LEU A 1 106 ? 0.510 5.240 -6.478 1.00 98.44 106 LEU A C 1
ATOM 857 O O . LEU A 1 106 ? 1.297 4.357 -6.150 1.00 98.44 106 LEU A O 1
ATOM 861 N N . VAL A 1 107 ? -0.775 5.215 -6.148 1.00 98.69 107 VAL A N 1
ATOM 862 C CA . VAL A 1 107 ? -1.423 4.078 -5.493 1.00 98.69 107 VAL A CA 1
ATOM 863 C C . VAL A 1 107 ? -2.299 3.383 -6.523 1.00 98.69 107 VAL A C 1
ATOM 865 O O . VAL A 1 107 ? -3.198 4.006 -7.086 1.00 98.69 107 VAL A O 1
ATOM 868 N N . ILE A 1 108 ? -2.031 2.104 -6.760 1.00 98.69 108 ILE A N 1
ATOM 869 C CA . ILE A 1 108 ? -2.782 1.244 -7.673 1.00 98.69 108 ILE A CA 1
ATOM 870 C C . ILE A 1 108 ? -3.502 0.199 -6.823 1.00 98.69 108 ILE A C 1
ATOM 872 O O . ILE A 1 108 ? -2.865 -0.671 -6.230 1.00 98.69 108 ILE A O 1
ATOM 876 N N . GLU A 1 109 ? -4.826 0.286 -6.747 1.00 98.62 109 GLU A N 1
ATOM 877 C CA . GLU A 1 109 ? -5.673 -0.783 -6.222 1.00 98.62 109 GLU A CA 1
ATOM 878 C C . GLU A 1 109 ? -5.893 -1.820 -7.323 1.00 98.62 109 GLU A C 1
ATOM 880 O O . GLU A 1 109 ? -6.511 -1.527 -8.351 1.00 98.62 109 GLU A O 1
ATOM 885 N N . VAL A 1 110 ? -5.390 -3.035 -7.115 1.00 98.69 110 VAL A N 1
ATOM 886 C CA . VAL A 1 110 ? -5.548 -4.135 -8.071 1.00 98.69 110 VAL A CA 1
ATOM 887 C C . VAL A 1 110 ? -6.934 -4.744 -7.889 1.00 98.69 110 VAL A C 1
ATOM 889 O O . VAL A 1 110 ? -7.204 -5.411 -6.890 1.00 98.69 110 VAL A O 1
ATOM 892 N N . LEU A 1 111 ? -7.818 -4.516 -8.862 1.00 98.50 111 LEU A N 1
ATOM 893 C CA . LEU A 1 111 ? -9.193 -5.017 -8.829 1.00 98.50 111 LEU A CA 1
ATOM 894 C C . LEU A 1 111 ? -9.331 -6.363 -9.542 1.00 98.50 111 LEU A C 1
ATOM 896 O O . LEU A 1 111 ? -10.240 -7.132 -9.218 1.00 98.50 111 LEU A O 1
ATOM 900 N N . ASP A 1 112 ? -8.477 -6.615 -10.533 1.00 98.50 112 ASP A N 1
ATOM 901 C CA . ASP A 1 112 ? -8.366 -7.889 -11.232 1.00 98.50 112 ASP A CA 1
ATOM 902 C C . ASP A 1 112 ? -6.994 -8.052 -11.912 1.00 98.50 112 ASP A C 1
ATOM 904 O O . ASP A 1 112 ? -6.346 -7.065 -12.274 1.00 98.50 112 ASP A O 1
ATOM 908 N N . MET A 1 113 ? -6.543 -9.297 -12.063 1.00 98.19 113 MET A N 1
ATOM 909 C CA . MET A 1 113 ? -5.243 -9.639 -12.650 1.00 98.19 113 MET A CA 1
ATOM 910 C C . MET A 1 113 ? -5.241 -11.075 -13.186 1.00 98.19 113 MET A C 1
ATOM 912 O O . MET A 1 113 ? -5.763 -11.989 -12.538 1.00 98.19 113 MET A O 1
ATOM 916 N N . ASP A 1 114 ? -4.572 -11.264 -14.322 1.00 97.19 114 ASP A N 1
ATOM 917 C CA . ASP A 1 114 ? -4.299 -12.555 -14.956 1.00 97.19 114 ASP A CA 1
ATOM 918 C C . ASP A 1 114 ? -2.788 -12.754 -15.201 1.00 97.19 114 ASP A C 1
ATOM 920 O O . ASP A 1 114 ? -1.953 -11.964 -14.753 1.00 97.19 114 ASP A O 1
ATOM 924 N N . GLU A 1 115 ? -2.407 -13.834 -15.887 1.00 96.25 115 GLU A N 1
ATOM 925 C CA . GLU A 1 115 ? -1.009 -14.146 -16.207 1.00 96.25 115 GLU A CA 1
ATOM 926 C C . GLU A 1 115 ? -0.285 -13.086 -17.060 1.00 96.25 115 GLU A C 1
ATOM 928 O O . GLU A 1 115 ? 0.952 -13.020 -17.039 1.00 96.25 115 GLU A O 1
ATOM 933 N N . ASN A 1 116 ? -1.030 -12.250 -17.784 1.00 96.94 116 ASN A N 1
ATOM 934 C CA . ASN A 1 116 ? -0.514 -11.233 -18.695 1.00 96.94 116 ASN A CA 1
ATOM 935 C C . ASN A 1 116 ? -0.407 -9.854 -18.038 1.00 96.94 116 ASN A C 1
ATOM 937 O O . ASN A 1 116 ? 0.343 -9.010 -18.531 1.00 96.94 116 ASN A O 1
ATOM 941 N N . GLY A 1 117 ? -1.121 -9.606 -16.940 1.00 97.69 117 GLY A N 1
ATOM 942 C CA . GLY A 1 117 ? -1.044 -8.323 -16.257 1.00 97.69 117 GLY A CA 1
ATOM 943 C C . GLY A 1 117 ? -2.202 -8.022 -15.323 1.00 97.69 117 GLY A C 1
ATOM 944 O O . GLY A 1 117 ? -3.110 -8.820 -15.102 1.00 97.69 117 GLY A O 1
ATOM 945 N N . ILE A 1 118 ? -2.172 -6.801 -14.793 1.00 98.44 118 ILE A N 1
ATOM 946 C CA . ILE A 1 118 ? -3.333 -6.185 -14.152 1.00 98.44 118 ILE A CA 1
ATOM 947 C C . ILE A 1 118 ? -4.355 -5.887 -15.254 1.00 98.44 118 ILE A C 1
ATOM 949 O O . ILE A 1 118 ? -4.061 -5.139 -16.187 1.00 98.44 118 ILE A O 1
ATOM 953 N N . THR A 1 119 ? -5.537 -6.490 -15.163 1.00 98.31 119 THR A N 1
ATOM 954 C CA . THR A 1 119 ? -6.612 -6.339 -16.158 1.00 98.31 119 THR A CA 1
ATOM 955 C C . THR A 1 119 ? -7.589 -5.237 -15.766 1.00 98.31 119 THR A C 1
ATOM 957 O O . THR A 1 119 ? -8.237 -4.639 -16.627 1.00 98.31 119 THR A O 1
ATOM 960 N N . ARG A 1 120 ? -7.699 -4.946 -14.463 1.00 98.62 120 ARG A N 1
ATOM 961 C CA . ARG A 1 120 ? -8.537 -3.870 -13.938 1.00 98.62 120 ARG A CA 1
ATOM 962 C C . ARG A 1 120 ? -7.965 -3.308 -12.646 1.00 98.62 120 ARG A C 1
ATOM 964 O O . ARG A 1 120 ? -7.595 -4.045 -11.734 1.00 98.62 120 ARG A O 1
ATOM 971 N N . GLU A 1 121 ? -7.983 -1.989 -12.543 1.00 98.56 121 GLU A N 1
ATOM 972 C CA . GLU A 1 121 ? -7.389 -1.253 -11.432 1.00 98.56 121 GLU A CA 1
ATOM 973 C C . GLU A 1 121 ? -8.121 0.057 -11.153 1.00 98.56 121 GLU A C 1
ATOM 975 O O . GLU A 1 121 ? -8.835 0.588 -12.007 1.00 98.56 121 GLU A O 1
ATOM 980 N N . SER A 1 122 ? -7.923 0.573 -9.944 1.00 98.50 122 SER A N 1
ATOM 981 C CA . SER A 1 122 ? -8.227 1.956 -9.586 1.00 98.50 122 SER A CA 1
ATOM 982 C C .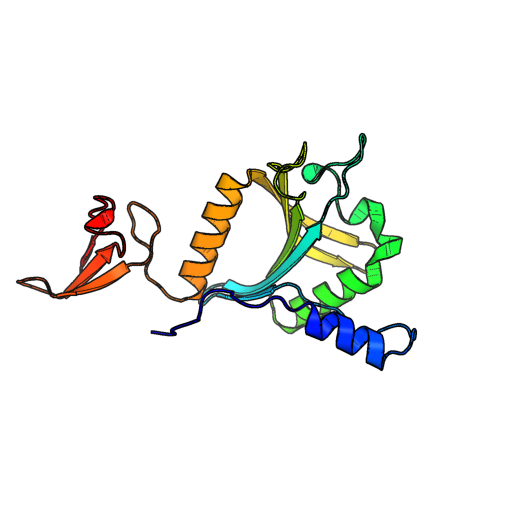 SER A 1 122 ? -6.926 2.653 -9.211 1.00 98.50 122 SER A C 1
ATOM 984 O O . SER A 1 122 ? -6.154 2.137 -8.404 1.00 98.50 122 SER A O 1
ATOM 986 N N . VAL A 1 123 ? -6.665 3.817 -9.802 1.00 98.31 123 VAL A N 1
ATOM 987 C CA . VAL A 1 123 ? -5.391 4.526 -9.645 1.00 98.31 123 VAL A CA 1
ATOM 988 C C . VAL A 1 123 ? -5.624 5.885 -9.009 1.00 98.31 123 VAL A C 1
ATOM 990 O O . VAL A 1 123 ? -6.458 6.663 -9.468 1.00 98.31 123 VAL A O 1
ATOM 993 N N . THR A 1 124 ? -4.850 6.191 -7.971 1.00 98.25 124 THR A N 1
ATOM 994 C CA . THR A 1 124 ? -4.871 7.492 -7.294 1.00 98.25 124 THR A CA 1
ATOM 995 C C . THR A 1 124 ? -3.458 8.057 -7.200 1.00 98.25 124 THR A C 1
ATOM 997 O O . THR A 1 124 ? -2.532 7.375 -6.762 1.00 98.25 124 THR A O 1
ATOM 1000 N N . GLN A 1 125 ? -3.286 9.314 -7.608 1.00 98.38 125 GLN A N 1
ATOM 1001 C CA . GLN A 1 125 ? -2.039 10.056 -7.421 1.00 98.38 125 GLN A CA 1
ATOM 1002 C C . GLN A 1 125 ? -2.083 10.837 -6.112 1.00 98.38 125 GLN A C 1
ATOM 1004 O O . GLN A 1 125 ? -3.091 11.456 -5.770 1.00 98.38 125 GLN A O 1
ATOM 1009 N N . HIS A 1 126 ? -0.963 10.834 -5.404 1.00 98.31 126 HIS A N 1
ATOM 1010 C CA . HIS A 1 126 ? -0.794 11.492 -4.125 1.00 98.31 126 HIS A CA 1
ATOM 1011 C C . HIS A 1 126 ? 0.510 12.287 -4.095 1.00 98.31 126 HIS A C 1
ATOM 1013 O O . HIS A 1 126 ? 1.528 11.860 -4.633 1.00 98.31 126 HIS A O 1
ATOM 1019 N N . THR A 1 127 ? 0.491 13.401 -3.364 1.00 97.94 127 THR A N 1
ATOM 1020 C CA . THR A 1 127 ? 1.714 13.947 -2.759 1.00 97.94 127 THR A CA 1
ATOM 1021 C C . THR A 1 127 ? 2.141 13.099 -1.558 1.00 97.94 127 THR A C 1
ATOM 1023 O O . THR A 1 127 ? 1.279 12.447 -0.953 1.00 97.94 127 THR A O 1
ATOM 1026 N N . ARG A 1 128 ? 3.400 13.168 -1.092 1.00 96.00 128 ARG A N 1
ATOM 1027 C CA . ARG A 1 128 ? 3.800 12.529 0.185 1.00 96.00 128 ARG A CA 1
ATOM 1028 C C . ARG A 1 128 ? 2.921 12.967 1.341 1.00 96.00 128 ARG A C 1
ATOM 1030 O O . ARG A 1 128 ? 2.540 12.140 2.167 1.00 96.00 128 ARG A O 1
ATOM 1037 N N . GLY A 1 129 ? 2.608 14.260 1.402 1.00 95.25 129 GLY A N 1
ATOM 1038 C CA . GLY A 1 129 ? 1.753 14.821 2.445 1.00 95.25 129 GLY A CA 1
ATOM 1039 C C . GLY A 1 129 ? 0.357 14.199 2.433 1.00 95.25 129 GLY A C 1
ATOM 1040 O O . GLY A 1 129 ? -0.121 13.737 3.469 1.00 95.25 129 GLY A O 1
ATOM 1041 N N . SER A 1 130 ? -0.274 14.125 1.257 1.00 96.94 130 SER A N 1
ATOM 1042 C CA . SER A 1 130 ? -1.611 13.534 1.123 1.00 96.94 130 SER A CA 1
ATOM 1043 C C . SER A 1 130 ? -1.614 12.019 1.370 1.00 96.94 130 SER A C 1
ATOM 1045 O O . SER A 1 130 ? -2.498 11.523 2.068 1.00 96.94 130 SER A O 1
ATOM 1047 N N . PHE A 1 131 ? -0.594 11.289 0.900 1.00 97.69 131 PHE A N 1
ATOM 1048 C CA . PHE A 1 131 ? -0.454 9.857 1.166 1.00 97.69 131 PHE A CA 1
ATOM 1049 C C . PHE A 1 131 ? -0.234 9.587 2.655 1.00 97.69 131 PHE A C 1
ATOM 1051 O O . PHE A 1 131 ? -0.852 8.687 3.213 1.00 97.69 131 PHE A O 1
ATOM 1058 N N . GLN A 1 132 ? 0.588 10.394 3.338 1.00 96.25 132 GLN A N 1
ATOM 1059 C CA . GLN A 1 132 ? 0.790 10.268 4.781 1.00 96.25 132 GLN A CA 1
ATOM 1060 C C . GLN A 1 132 ? -0.530 10.444 5.545 1.00 96.25 132 GLN A C 1
ATOM 1062 O O . GLN A 1 132 ? -0.785 9.703 6.494 1.00 96.25 132 GLN A O 1
ATOM 1067 N N . GLN A 1 133 ? -1.370 11.403 5.150 1.00 91.62 133 GLN A N 1
ATOM 1068 C CA . GLN A 1 133 ? -2.683 11.602 5.769 1.00 91.62 133 GLN A CA 1
ATOM 1069 C C . GLN A 1 133 ? -3.599 10.396 5.536 1.00 91.62 133 GLN A C 1
ATOM 1071 O O . GLN A 1 133 ? -4.122 9.848 6.507 1.00 91.62 133 GLN A O 1
ATOM 1076 N N . PHE A 1 134 ? -3.722 9.939 4.284 1.00 94.94 134 PHE A N 1
ATOM 1077 C CA . PHE A 1 134 ? -4.485 8.741 3.915 1.00 94.94 134 PHE A CA 1
ATOM 1078 C C . PHE A 1 134 ? -4.032 7.508 4.707 1.00 94.94 134 PHE A C 1
ATOM 1080 O O . PHE A 1 134 ? -4.833 6.843 5.361 1.00 94.94 134 PHE A O 1
ATOM 1087 N N . PHE A 1 135 ? -2.730 7.236 4.710 1.00 95.75 135 PHE A N 1
ATOM 1088 C CA . PHE A 1 135 ? -2.163 6.043 5.323 1.00 95.75 135 PHE A CA 1
ATOM 1089 C C . PHE A 1 135 ? -2.320 6.039 6.846 1.00 95.75 135 PHE A C 1
ATOM 1091 O O . PHE A 1 135 ? -2.607 5.005 7.449 1.00 95.75 135 PHE A O 1
ATOM 1098 N N . ARG A 1 136 ? -2.178 7.207 7.488 1.00 91.56 136 ARG A N 1
ATOM 1099 C CA . ARG A 1 136 ? -2.416 7.355 8.930 1.00 91.56 136 ARG A CA 1
ATOM 1100 C C . ARG A 1 136 ? -3.884 7.154 9.284 1.00 91.56 136 ARG A C 1
ATOM 1102 O O . ARG A 1 136 ? -4.147 6.470 10.268 1.00 91.56 136 ARG A O 1
ATOM 1109 N N . ALA A 1 137 ? -4.806 7.711 8.498 1.00 86.25 137 ALA A N 1
ATOM 1110 C CA . ALA A 1 137 ? -6.239 7.506 8.695 1.00 86.25 137 ALA A CA 1
ATOM 1111 C C . ALA A 1 137 ? -6.596 6.016 8.584 1.00 86.25 137 ALA A C 1
ATOM 1113 O O . ALA A 1 137 ? -7.139 5.454 9.532 1.00 86.25 137 ALA A O 1
ATOM 1114 N N . LEU A 1 138 ? -6.155 5.350 7.510 1.00 92.12 138 LEU A N 1
ATOM 1115 C CA . LEU A 1 138 ? -6.362 3.914 7.316 1.00 92.12 138 LEU A CA 1
ATOM 1116 C C . LEU A 1 138 ? -5.794 3.086 8.479 1.00 92.12 138 LEU A C 1
ATOM 1118 O O . LEU A 1 138 ? -6.425 2.145 8.953 1.00 92.12 138 LEU A O 1
ATOM 1122 N N . ASN A 1 139 ? -4.595 3.421 8.958 1.00 91.75 139 ASN A N 1
ATOM 1123 C CA . ASN A 1 139 ? -3.991 2.728 10.093 1.00 91.75 139 ASN A CA 1
ATOM 1124 C C . ASN A 1 139 ? -4.805 2.921 11.386 1.00 91.75 139 ASN A C 1
ATOM 1126 O O . ASN A 1 139 ? -4.967 1.970 12.144 1.00 91.75 139 ASN A O 1
ATOM 1130 N N . THR A 1 140 ? -5.322 4.126 11.643 1.00 86.38 140 THR A N 1
ATOM 1131 C CA . THR A 1 140 ? -6.212 4.405 12.784 1.00 86.38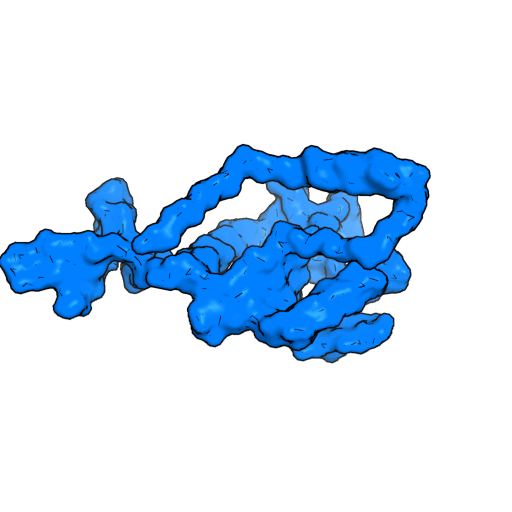 140 THR A CA 1
ATOM 1132 C C . THR A 1 140 ? -7.506 3.592 12.696 1.00 86.38 140 THR A C 1
ATOM 1134 O O . THR A 1 140 ? -7.899 2.987 13.693 1.00 86.38 140 THR A O 1
ATOM 1137 N N . GLU A 1 141 ? -8.110 3.493 11.509 1.00 85.94 141 GLU A N 1
ATOM 1138 C CA . GLU A 1 141 ? -9.281 2.637 11.271 1.00 85.94 141 GLU A CA 1
ATOM 1139 C C . GLU A 1 141 ? -8.965 1.156 11.549 1.00 85.94 141 GLU A C 1
ATOM 1141 O O . GLU A 1 141 ? -9.714 0.475 12.248 1.00 85.94 141 GLU A O 1
ATOM 1146 N N . CYS A 1 142 ? -7.806 0.664 11.094 1.00 88.56 142 CYS A N 1
ATOM 1147 C CA . CYS A 1 142 ? -7.368 -0.717 11.338 1.00 88.56 142 CYS A CA 1
ATOM 1148 C C . CYS A 1 142 ? -7.134 -1.026 12.825 1.00 88.56 142 CYS A C 1
ATOM 1150 O O . CYS A 1 142 ? -7.350 -2.153 13.263 1.00 88.56 142 CYS A O 1
ATOM 1152 N N . LEU A 1 143 ? -6.726 -0.034 13.622 1.00 85.44 143 LEU A N 1
ATOM 1153 C CA . LEU A 1 143 ? -6.591 -0.182 15.075 1.00 85.44 143 LEU A CA 1
ATOM 1154 C C . LEU A 1 143 ? -7.947 -0.202 15.808 1.00 85.44 143 LEU A C 1
ATOM 1156 O O . LEU A 1 143 ? -7.971 -0.382 17.028 1.00 85.44 143 LEU A O 1
ATOM 1160 N N . GLY A 1 144 ? -9.067 -0.006 15.099 1.00 73.62 144 GLY A N 1
ATOM 1161 C CA . GLY A 1 144 ? -10.395 0.124 15.702 1.00 73.62 144 GLY A CA 1
ATOM 1162 C C . GLY A 1 144 ? -10.510 1.361 16.598 1.00 73.62 144 GLY A C 1
ATOM 1163 O O . GLY A 1 144 ? -11.308 1.388 17.538 1.00 73.62 144 GLY A O 1
ATOM 1164 N N . GLU A 1 145 ? -9.673 2.373 16.360 1.00 76.69 145 GLU A N 1
ATOM 1165 C CA . GLU A 1 145 ? -9.702 3.630 17.094 1.00 76.69 145 GLU A CA 1
ATOM 1166 C C . GLU A 1 145 ? -10.759 4.552 16.474 1.00 76.69 145 GLU A C 1
ATOM 1168 O O . GLU A 1 145 ? -10.782 4.761 15.266 1.00 76.69 145 GLU A O 1
ATOM 1173 N N . ILE A 1 146 ? -11.629 5.143 17.298 1.00 75.75 146 ILE A N 1
ATOM 1174 C CA . ILE A 1 146 ? -12.614 6.126 16.822 1.00 75.75 146 ILE A CA 1
ATOM 1175 C C . ILE A 1 146 ? -11.848 7.380 16.375 1.00 75.75 146 ILE A C 1
ATOM 1177 O O . ILE A 1 146 ? -11.166 7.969 17.217 1.00 75.75 146 ILE A O 1
ATOM 1181 N N . PRO A 1 147 ? -11.924 7.814 15.104 1.00 81.81 147 PRO A N 1
ATOM 1182 C CA . PRO A 1 147 ? -11.225 9.007 14.646 1.00 81.81 147 PRO A CA 1
ATOM 1183 C C . PRO A 1 147 ? -11.946 10.283 15.100 1.00 81.81 147 PRO A C 1
ATOM 1185 O O . PRO A 1 147 ? -13.172 10.358 15.176 1.00 81.81 147 PRO A O 1
ATOM 1188 N N . CYS A 1 148 ? -11.172 11.322 15.403 1.00 84.94 148 CYS A N 1
ATOM 1189 C CA . CYS A 1 148 ? -11.686 12.638 15.753 1.00 84.94 148 CYS A CA 1
ATOM 1190 C C . CYS A 1 148 ? -12.357 13.276 14.527 1.00 84.94 148 CYS A C 1
ATOM 1192 O O . CYS A 1 148 ? -11.684 13.438 13.507 1.00 84.94 148 CYS A O 1
ATOM 1194 N N . PRO A 1 149 ? -13.609 13.759 14.628 1.00 84.38 149 PRO A N 1
ATOM 1195 C CA . PRO A 1 149 ? -14.316 14.346 13.487 1.00 84.38 149 PRO A CA 1
ATOM 1196 C C . PRO A 1 149 ? -13.730 15.689 13.020 1.00 84.38 149 PRO A C 1
ATOM 1198 O O . PRO A 1 149 ? -14.115 16.182 11.968 1.00 84.38 149 PRO A O 1
ATOM 1201 N N . LEU A 1 150 ? -12.823 16.301 13.794 1.00 88.06 150 LEU A N 1
ATOM 1202 C CA . LEU A 1 150 ? -12.201 17.584 13.443 1.00 88.06 150 LEU A CA 1
ATOM 1203 C C . LEU A 1 150 ? -10.812 17.446 12.812 1.00 88.06 150 LEU A C 1
ATOM 1205 O O . LEU A 1 150 ? -10.433 18.286 12.007 1.00 88.06 150 LEU A O 1
ATOM 1209 N N . CYS A 1 151 ? -10.021 16.443 13.208 1.00 85.69 151 CYS A N 1
ATOM 1210 C CA . CYS A 1 151 ? -8.622 16.329 12.768 1.00 85.69 151 CYS A CA 1
ATOM 1211 C C . CYS A 1 151 ? -8.187 14.915 12.367 1.00 85.69 151 CYS A C 1
ATOM 1213 O O . CYS A 1 151 ? -7.014 14.710 12.064 1.00 85.69 151 CYS A O 1
ATOM 1215 N N . GLY A 1 152 ? -9.075 13.920 12.443 1.00 80.50 152 GLY A N 1
ATOM 1216 C CA . GLY A 1 152 ? -8.774 12.521 12.123 1.00 80.50 152 GLY A CA 1
ATOM 1217 C C . GLY A 1 152 ? -7.906 11.781 13.148 1.00 80.50 152 GLY A C 1
ATOM 1218 O O . GLY A 1 152 ? -7.765 10.568 13.057 1.00 80.50 152 GLY A O 1
ATOM 1219 N N . SER A 1 153 ? -7.344 12.461 14.156 1.00 82.44 153 SER A N 1
ATOM 1220 C CA 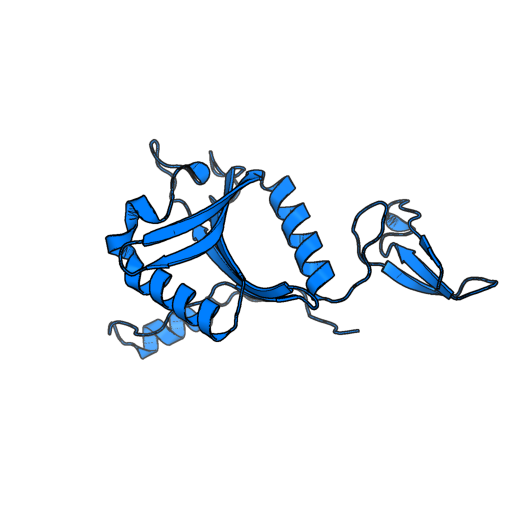. SER A 1 153 ? -6.554 11.784 15.195 1.00 82.44 153 SER A CA 1
ATOM 1221 C C . SER A 1 153 ? -7.409 10.847 16.050 1.00 82.44 153 SER A C 1
ATOM 1223 O O . SER A 1 153 ? -8.580 11.148 16.269 1.00 82.44 153 SER A O 1
ATOM 1225 N N . PRO A 1 154 ? -6.835 9.778 16.627 1.00 82.75 154 PRO A N 1
ATOM 1226 C CA . PRO A 1 154 ? -7.571 8.864 17.493 1.00 82.75 154 PRO A CA 1
ATOM 1227 C C . PRO A 1 154 ? -8.283 9.588 18.635 1.00 82.75 154 PRO A C 1
ATOM 1229 O O . PRO A 1 154 ? -7.778 10.575 19.185 1.00 82.75 154 PRO A O 1
ATOM 1232 N N . MET A 1 155 ? -9.443 9.086 19.032 1.00 88.31 155 MET A N 1
ATOM 1233 C CA . MET A 1 155 ? -10.162 9.554 20.204 1.00 88.31 155 MET A CA 1
ATOM 1234 C C . MET A 1 155 ? -9.936 8.617 21.383 1.00 88.31 155 MET A C 1
ATOM 1236 O O . MET A 1 155 ? -9.895 7.397 21.254 1.00 88.31 155 MET A O 1
ATOM 1240 N N . VAL A 1 156 ? -9.822 9.205 22.567 1.00 86.94 156 VAL A N 1
ATOM 1241 C CA . VAL A 1 156 ? -9.696 8.475 23.828 1.00 86.94 156 VAL A CA 1
ATOM 1242 C C . VAL A 1 156 ? -10.974 8.637 24.635 1.00 86.94 156 VAL A C 1
ATOM 1244 O O . VAL A 1 156 ? -11.567 9.719 24.663 1.00 86.94 156 VAL A O 1
ATOM 1247 N N . LYS A 1 157 ? -11.405 7.565 25.303 1.00 87.62 157 LYS A N 1
ATOM 1248 C CA . LYS A 1 157 ? -12.539 7.618 26.227 1.00 87.62 157 LYS A CA 1
ATOM 1249 C C . LYS A 1 157 ? -12.142 8.452 27.450 1.00 87.62 157 LYS A C 1
ATOM 1251 O O . LYS A 1 157 ? -11.122 8.193 28.082 1.00 87.62 157 LYS A O 1
ATOM 1256 N N . ARG A 1 158 ? -12.924 9.482 27.760 1.00 90.69 158 ARG A N 1
ATOM 1257 C CA . ARG A 1 158 ? -12.727 10.417 28.872 1.00 90.69 158 ARG A CA 1
ATOM 1258 C C . ARG A 1 158 ? -13.994 10.473 29.718 1.00 90.69 158 ARG A C 1
ATOM 1260 O O . ARG A 1 158 ? -15.106 10.323 29.210 1.00 90.69 158 ARG A O 1
ATOM 1267 N N . LYS A 1 159 ? -13.832 10.740 31.013 1.00 92.56 159 LYS A N 1
ATOM 1268 C CA . LYS A 1 159 ? -14.948 10.935 31.941 1.00 92.56 159 LYS A CA 1
ATOM 1269 C C . LYS A 1 159 ? -15.242 12.427 32.073 1.00 92.56 159 LYS A C 1
ATOM 1271 O O . LYS A 1 159 ? -14.394 13.190 32.526 1.00 92.56 159 LYS A O 1
ATOM 1276 N N . GLY A 1 160 ? -16.424 12.847 31.627 1.00 87.69 160 GLY A N 1
ATOM 1277 C CA . GLY A 1 160 ? -16.935 14.191 31.881 1.00 87.69 160 GLY A CA 1
ATOM 1278 C C . GLY A 1 160 ? -17.729 14.256 33.189 1.00 87.69 160 GLY A C 1
ATOM 1279 O O . GLY A 1 160 ? -18.040 13.214 33.764 1.00 87.69 160 GLY A O 1
ATOM 1280 N N . PRO A 1 161 ? -18.134 15.460 33.630 1.00 89.44 161 PRO A N 1
ATOM 1281 C CA . PRO A 1 161 ? -18.922 15.623 34.854 1.00 89.44 161 PRO A CA 1
ATOM 1282 C C . PRO A 1 161 ? -20.277 14.897 34.827 1.00 89.44 161 PRO A C 1
ATOM 1284 O O . PRO A 1 161 ? -20.755 14.460 35.864 1.00 89.44 161 PRO A O 1
ATOM 1287 N N . LYS A 1 162 ? -20.902 14.784 33.643 1.00 90.06 162 LYS A N 1
ATOM 1288 C CA . LYS A 1 162 ? -22.247 14.201 33.468 1.00 90.06 162 LYS A CA 1
ATOM 1289 C C . LYS A 1 162 ? -22.240 12.808 32.841 1.00 90.06 162 LYS A C 1
ATOM 1291 O O . LYS A 1 162 ? -23.059 11.975 33.201 1.00 90.06 162 LYS A O 1
ATOM 1296 N N . LYS A 1 163 ? -21.352 12.573 31.873 1.00 91.00 163 LYS A N 1
ATOM 1297 C CA . LYS A 1 163 ? -21.231 11.298 31.162 1.00 91.00 163 LYS A CA 1
ATOM 1298 C C . LYS A 1 163 ? -19.854 11.116 30.547 1.00 91.00 163 LYS A C 1
ATOM 1300 O O . LYS A 1 163 ? -19.088 12.076 30.401 1.00 91.00 163 LYS A O 1
ATOM 1305 N N . GLU A 1 164 ? -19.554 9.875 30.199 1.00 93.44 164 GLU A N 1
ATOM 1306 C CA . GLU A 1 164 ? -18.373 9.530 29.420 1.00 93.44 164 GLU A CA 1
ATOM 1307 C C . GLU A 1 164 ? -18.503 10.045 27.980 1.00 93.44 164 GLU A C 1
ATOM 1309 O O . GLU A 1 164 ? -19.597 10.248 27.451 1.00 93.44 164 GLU A O 1
ATOM 1314 N N . PHE A 1 165 ? -17.365 10.316 27.355 1.00 92.25 165 PHE A N 1
ATOM 1315 C CA . PHE A 1 165 ? -17.295 10.776 25.975 1.00 92.25 165 PHE A CA 1
ATOM 1316 C C . PHE A 1 165 ? -15.960 10.371 25.354 1.00 92.25 165 PHE A C 1
ATOM 1318 O O . PHE A 1 165 ? -14.966 10.210 26.057 1.00 92.25 165 PHE A O 1
ATOM 1325 N N . TYR A 1 166 ? -15.907 10.266 24.036 1.00 90.00 166 TYR A N 1
ATOM 1326 C C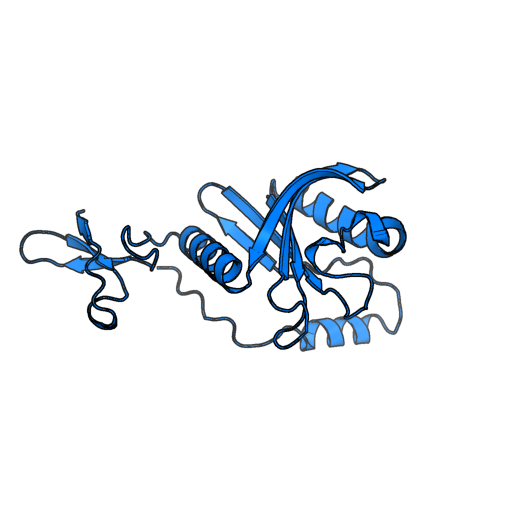A . TYR A 1 166 ? -14.663 10.215 23.283 1.00 90.00 166 TYR A CA 1
ATOM 1327 C C . TYR A 1 166 ? -14.182 11.639 23.015 1.00 90.00 166 TYR A C 1
ATOM 1329 O O . TYR A 1 166 ? -14.932 12.468 22.501 1.00 90.00 166 TYR A O 1
ATOM 1337 N N . GLY A 1 167 ? -12.948 11.955 23.400 1.00 90.94 167 GLY A N 1
ATOM 1338 C CA . GLY A 1 167 ? -12.308 13.244 23.125 1.00 90.94 167 GLY A CA 1
ATOM 1339 C C . GLY A 1 167 ? -11.035 13.057 22.312 1.00 90.94 167 GLY A C 1
ATOM 1340 O O . GLY A 1 167 ? -10.343 12.055 22.496 1.00 90.94 167 GLY A O 1
ATOM 1341 N N . CYS A 1 168 ? -10.704 14.017 21.446 1.00 91.38 168 CYS A N 1
ATOM 1342 C CA . CYS A 1 168 ? -9.482 13.979 20.642 1.00 91.38 168 CYS A CA 1
ATOM 1343 C C . CYS A 1 168 ? -8.243 13.689 21.513 1.00 91.38 168 CYS A C 1
ATOM 1345 O O . CYS A 1 168 ? -8.035 14.316 22.561 1.00 91.38 168 CYS A O 1
ATOM 1347 N N . LYS A 1 169 ? -7.406 12.731 21.092 1.00 88.06 169 LYS A N 1
ATOM 1348 C CA . LYS A 1 169 ? -6.150 12.390 21.782 1.00 88.06 169 LYS A CA 1
ATOM 1349 C C . LYS A 1 169 ? -5.158 13.553 21.779 1.00 88.06 169 LYS A C 1
ATOM 1351 O O . LYS A 1 169 ? -4.373 13.670 22.710 1.00 88.06 169 LYS A O 1
ATOM 1356 N N . GLN A 1 170 ? -5.230 14.436 20.781 1.00 89.56 170 GLN A N 1
ATOM 1357 C CA . GLN A 1 170 ? -4.368 15.618 20.687 1.00 89.56 170 GLN A CA 1
ATOM 1358 C C . GLN A 1 170 ? -4.840 16.808 21.545 1.00 89.56 170 GLN A C 1
ATOM 1360 O O . GLN A 1 170 ? -4.175 17.846 21.547 1.00 89.56 170 GLN A O 1
ATOM 1365 N N . PHE A 1 171 ? -5.970 16.695 22.256 1.00 89.69 171 PHE A N 1
ATOM 1366 C CA . PHE A 1 171 ? -6.407 17.697 23.231 1.00 89.69 171 PHE A CA 1
ATOM 1367 C C . PHE A 1 171 ? -5.727 17.469 24.596 1.00 89.69 171 PHE A C 1
ATOM 1369 O O . PHE A 1 171 ? -5.771 16.336 25.098 1.00 89.69 171 PHE A O 1
ATOM 1376 N N . PRO A 1 172 ? -5.184 18.513 25.259 1.00 86.06 172 PRO A N 1
ATOM 1377 C CA . PRO A 1 172 ? -5.226 19.936 24.886 1.00 86.06 172 PRO A CA 1
ATOM 1378 C C . PRO A 1 172 ? -4.044 20.416 24.024 1.00 86.06 172 PRO A C 1
ATOM 1380 O O . PRO A 1 172 ? -4.042 21.566 23.601 1.00 86.06 172 PRO A O 1
ATOM 1383 N N . THR A 1 173 ? -3.060 19.556 23.744 1.00 87.31 173 THR A N 1
ATOM 1384 C CA . THR A 1 173 ? -1.754 19.899 23.148 1.00 87.31 173 THR A CA 1
ATOM 1385 C C . THR A 1 173 ? -1.824 20.723 21.861 1.00 87.31 173 THR A C 1
ATOM 1387 O O . THR A 1 173 ? -1.012 21.616 21.666 1.00 87.31 173 THR A O 1
ATOM 1390 N N . THR A 1 174 ? -2.776 20.425 20.978 1.00 80.81 174 THR A N 1
ATOM 1391 C CA . THR A 1 174 ? -2.911 21.077 19.657 1.00 80.81 174 THR A CA 1
ATOM 1392 C C . THR A 1 174 ? -4.128 22.000 19.560 1.00 80.81 174 THR A C 1
ATOM 1394 O O . THR A 1 174 ? -4.458 22.475 18.479 1.00 80.81 174 THR A O 1
ATOM 1397 N N . GLY A 1 175 ? -4.859 22.206 20.662 1.00 82.88 175 GLY A N 1
ATOM 1398 C CA . GLY A 1 175 ? -6.110 22.972 20.671 1.00 82.88 175 GLY A CA 1
ATOM 1399 C C . GLY A 1 175 ? -7.312 22.288 20.000 1.00 82.88 175 GLY A C 1
ATOM 1400 O O . GLY A 1 175 ? -8.418 22.813 20.082 1.00 82.88 175 GLY A O 1
ATOM 1401 N N . CYS A 1 176 ? -7.159 21.110 19.381 1.00 89.75 176 CYS A N 1
ATOM 1402 C CA . CYS A 1 176 ? -8.277 20.385 18.769 1.00 89.75 176 CYS A CA 1
ATOM 1403 C C . CYS A 1 176 ? -9.303 19.928 19.823 1.00 89.75 176 CYS A C 1
ATOM 1405 O O . CYS A 1 176 ? -8.992 19.090 20.664 1.00 89.75 176 CYS A O 1
ATOM 1407 N N . THR A 1 177 ? -10.544 20.414 19.755 1.00 93.25 177 THR A N 1
ATOM 1408 C CA . THR A 1 177 ? -11.607 20.165 20.755 1.00 93.25 177 THR A CA 1
ATOM 1409 C C . THR A 1 177 ? -12.599 19.062 20.369 1.00 93.25 177 THR A C 1
ATOM 1411 O O . THR A 1 177 ? -13.679 18.964 20.954 1.00 93.25 177 THR A O 1
ATOM 1414 N N . GLY A 1 178 ? -12.255 18.213 19.395 1.00 91.44 178 GLY A N 1
ATOM 1415 C CA . GLY A 1 178 ? -13.177 17.211 18.858 1.00 91.44 178 GLY A CA 1
ATOM 1416 C C . GLY A 1 178 ? -13.699 16.249 19.927 1.00 91.44 178 GLY A C 1
ATOM 1417 O O . GLY A 1 178 ? -12.931 15.728 20.745 1.00 91.44 178 GLY A O 1
ATOM 1418 N N . LYS A 1 179 ? -15.017 16.025 19.921 1.00 91.81 179 LYS A N 1
ATOM 1419 C CA . LYS A 1 179 ? -15.737 15.286 20.960 1.00 91.81 179 LYS A CA 1
ATOM 1420 C C . LYS A 1 179 ? -16.918 14.509 20.375 1.00 91.81 179 LYS A C 1
ATOM 1422 O O . LYS A 1 179 ? -17.689 15.069 19.607 1.00 91.81 179 LYS A O 1
ATOM 1427 N N . ILE A 1 180 ? -17.086 13.258 20.797 1.00 87.75 180 ILE A N 1
ATOM 1428 C CA . ILE A 1 180 ? -18.243 12.405 20.505 1.00 87.75 180 ILE A CA 1
ATOM 1429 C C . ILE A 1 180 ? -18.765 11.905 21.845 1.00 87.75 180 ILE A C 1
ATOM 1431 O O . ILE A 1 180 ? -18.008 11.384 22.662 1.00 87.75 180 ILE A O 1
ATOM 1435 N N . PHE A 1 181 ? -20.044 12.111 22.119 1.00 84.19 181 PHE A N 1
ATOM 1436 C CA . PHE A 1 181 ? -20.628 11.651 23.369 1.00 84.19 181 PHE A CA 1
ATOM 1437 C C . PHE A 1 181 ? -21.046 10.186 23.264 1.00 84.19 181 PHE A C 1
ATOM 1439 O O . PHE A 1 181 ? -21.586 9.783 22.239 1.00 84.19 181 PHE A O 1
ATOM 1446 N N . ILE A 1 182 ? -20.801 9.438 24.342 1.00 76.94 182 ILE A N 1
ATOM 1447 C CA . ILE A 1 182 ? -21.328 8.084 24.539 1.00 76.94 182 ILE A CA 1
ATOM 1448 C C . ILE A 1 182 ? -22.747 8.201 25.114 1.00 76.94 182 ILE A C 1
ATOM 1450 O O . ILE A 1 182 ? -23.067 9.266 25.719 1.00 76.94 182 ILE A O 1
#

Sequence (182 aa):
MSHSKPLGHDDVSGFEFAREMLDGNPTAAVNIERIQHHPDKGFIIFEYLKCEQRDDVNPHTSHPSKYWDKNKSKFLSLWRIARALNATLYLVNYADAGTRDSDMILVIEVLDMDENGITRESVTQHTRGSFQQFFRALNTECLGEIPCPLCGSPMVKRKGPKKEFYGCKQFPTTGCTGKIFI

pLDDT: mean 90.43, std 9.33, range [46.09, 98.69]